Protein AF-A0A8T0VUV1-F1 (afdb_monomer_lite)

Organism: Panicum virgatum (NCBI:txid38727)

Foldseek 3Di:
DDPDPPPPQPKDKDKDQAADPDPVSVVVVVVVLVPDPQFPDWDQDNPRSIIITIGGDPPPPPPPPPPDDDDDD

Structure (mmCIF, N/CA/C/O backbone):
data_AF-A0A8T0VUV1-F1
#
_entry.id   AF-A0A8T0VUV1-F1
#
loop_
_atom_site.group_PDB
_atom_site.id
_atom_site.type_symbol
_atom_site.label_atom_id
_atom_site.label_alt_id
_atom_site.label_comp_id
_atom_site.label_asym_id
_atom_site.label_entity_id
_atom_site.label_seq_id
_atom_site.pdbx_PDB_ins_code
_atom_site.Cartn_x
_atom_site.Cartn_y
_atom_site.Cartn_z
_atom_site.occupancy
_atom_site.B_iso_or_equiv
_atom_site.auth_seq_id
_atom_site.auth_comp_id
_atom_site.auth_asym_id
_atom_site.auth_atom_id
_atom_site.pdbx_PDB_model_num
ATOM 1 N N . MET A 1 1 ? 4.510 5.370 35.934 1.00 40.31 1 MET A N 1
ATOM 2 C CA . MET A 1 1 ? 4.269 6.034 34.635 1.00 40.31 1 MET A CA 1
ATOM 3 C C . MET A 1 1 ? 3.242 5.220 33.871 1.00 40.31 1 MET A C 1
ATOM 5 O O . MET A 1 1 ? 3.379 4.006 33.811 1.00 40.31 1 MET A O 1
ATOM 9 N N . ALA A 1 2 ? 2.171 5.858 33.405 1.00 46.53 2 ALA A N 1
ATOM 10 C CA . ALA A 1 2 ? 1.068 5.192 32.728 1.00 46.53 2 ALA A CA 1
ATOM 11 C C . ALA A 1 2 ? 1.478 4.798 31.303 1.00 46.53 2 ALA A C 1
ATOM 13 O O . ALA A 1 2 ? 1.599 5.661 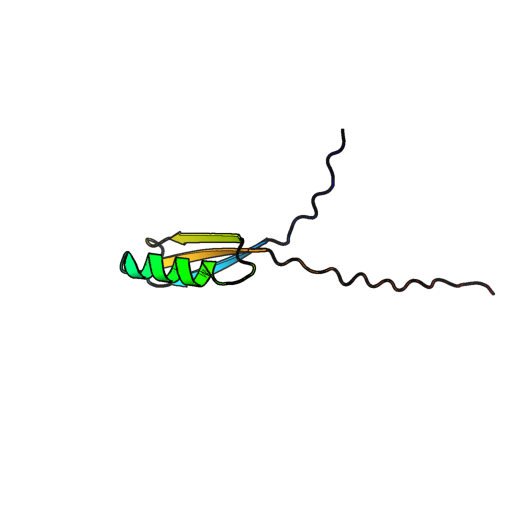30.439 1.00 46.53 2 ALA A O 1
ATOM 14 N N . THR A 1 3 ? 1.658 3.506 31.043 1.00 48.59 3 THR A N 1
ATOM 15 C CA . THR A 1 3 ? 1.687 2.985 29.671 1.00 48.59 3 THR A CA 1
ATOM 16 C C . THR A 1 3 ? 0.380 2.239 29.467 1.00 48.59 3 THR A C 1
ATOM 18 O O . THR A 1 3 ? 0.228 1.074 29.828 1.00 48.59 3 THR A O 1
ATOM 21 N N . GLY A 1 4 ? -0.622 2.988 29.002 1.00 44.56 4 GLY A N 1
ATOM 22 C CA . GLY A 1 4 ? -1.951 2.476 28.714 1.00 44.56 4 GLY A CA 1
ATOM 23 C C . GLY A 1 4 ? -1.878 1.310 27.735 1.00 44.56 4 GLY A C 1
ATOM 24 O O . GLY A 1 4 ? -1.156 1.358 26.741 1.00 44.56 4 GLY A O 1
ATOM 25 N N . ALA A 1 5 ? -2.646 0.265 28.031 1.00 47.22 5 ALA A N 1
ATOM 26 C CA . ALA A 1 5 ? -2.902 -0.836 27.124 1.00 47.22 5 ALA A CA 1
ATOM 27 C C . ALA A 1 5 ? -3.562 -0.290 25.849 1.00 47.22 5 ALA A C 1
ATOM 29 O O . ALA A 1 5 ? -4.783 -0.138 25.771 1.00 47.22 5 ALA A O 1
ATOM 30 N N . ALA A 1 6 ? -2.743 0.032 24.8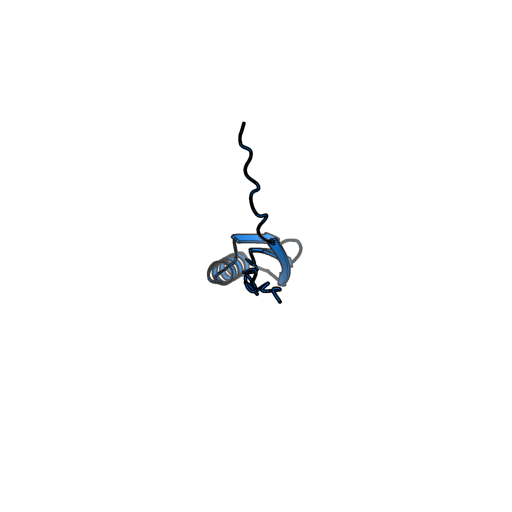50 1.00 44.41 6 ALA A N 1
ATOM 31 C CA . ALA A 1 6 ? -3.198 0.249 23.495 1.00 44.41 6 ALA A CA 1
ATOM 32 C C . ALA A 1 6 ? -3.785 -1.081 23.020 1.00 44.41 6 ALA A C 1
ATOM 34 O O . ALA A 1 6 ? -3.065 -2.055 22.796 1.00 44.41 6 ALA A O 1
ATOM 35 N N . ALA A 1 7 ? -5.114 -1.138 22.935 1.00 50.94 7 ALA A N 1
ATOM 36 C CA . ALA A 1 7 ? -5.821 -2.205 22.257 1.00 50.94 7 ALA A CA 1
ATOM 37 C C . ALA A 1 7 ? -5.195 -2.354 20.867 1.00 50.94 7 ALA A C 1
ATOM 39 O O . ALA A 1 7 ? -5.401 -1.496 20.013 1.00 50.94 7 ALA A O 1
ATOM 40 N N . SER A 1 8 ? -4.376 -3.393 20.672 1.00 53.72 8 SER A N 1
ATOM 41 C CA . SER A 1 8 ? -3.731 -3.642 19.387 1.00 53.72 8 SER A CA 1
ATOM 42 C C . SER A 1 8 ? -4.839 -3.806 18.353 1.00 53.72 8 SER A C 1
ATOM 44 O O . SER A 1 8 ? -5.631 -4.751 18.469 1.00 53.72 8 SER A O 1
ATOM 46 N N . PRO A 1 9 ? -4.974 -2.883 17.384 1.00 64.12 9 PRO A N 1
ATOM 47 C CA . PRO A 1 9 ? -5.913 -3.092 16.302 1.00 64.12 9 PRO A CA 1
ATOM 48 C C . PRO A 1 9 ? -5.501 -4.393 15.619 1.00 64.12 9 PRO A C 1
ATOM 50 O O . PRO A 1 9 ? -4.317 -4.622 15.382 1.00 64.12 9 PRO A O 1
ATOM 53 N N . VAL A 1 10 ? -6.456 -5.284 15.354 1.00 69.94 10 VAL A N 1
ATOM 54 C CA . VAL A 1 10 ? -6.166 -6.514 14.614 1.00 69.94 10 VAL A CA 1
ATOM 55 C C . VAL A 1 10 ? -5.824 -6.093 13.189 1.00 69.94 10 VAL A C 1
ATOM 57 O O . VAL A 1 10 ? -6.706 -5.813 12.373 1.00 69.94 10 VAL A O 1
ATOM 60 N N . VAL A 1 11 ? -4.526 -5.965 12.932 1.00 75.25 11 VAL A N 1
ATOM 61 C CA . VAL A 1 11 ? -3.979 -5.598 11.636 1.00 75.25 11 VAL A CA 1
ATOM 62 C C . VAL A 1 11 ? -3.989 -6.846 10.762 1.00 75.25 11 VAL A C 1
ATOM 64 O O . VAL A 1 11 ? -3.334 -7.838 11.072 1.00 75.25 11 VAL A O 1
ATOM 67 N N . GLN A 1 12 ? -4.763 -6.813 9.683 1.00 80.00 12 GLN A N 1
ATOM 68 C CA . GLN A 1 12 ? -4.789 -7.863 8.675 1.00 80.00 12 GLN A CA 1
ATOM 69 C C . GLN A 1 12 ? -3.936 -7.425 7.492 1.00 80.00 12 GLN A C 1
ATOM 71 O O . GLN A 1 12 ? -4.185 -6.381 6.888 1.00 80.00 12 GLN A O 1
ATOM 76 N N . THR A 1 13 ? -2.936 -8.234 7.161 1.00 81.94 13 THR A N 1
ATOM 77 C CA . THR A 1 13 ? -2.105 -8.029 5.976 1.00 81.94 13 THR A CA 1
ATOM 78 C C . THR A 1 13 ? -2.578 -8.981 4.887 1.00 81.94 13 THR A C 1
ATOM 80 O O . THR A 1 13 ? -2.454 -10.195 5.020 1.00 81.94 13 THR A O 1
ATOM 83 N N . VAL A 1 14 ? -3.133 -8.433 3.811 1.00 83.12 14 VAL A N 1
ATOM 84 C CA . VAL A 1 14 ? -3.614 -9.181 2.646 1.00 83.12 14 VAL A CA 1
ATOM 85 C C . VAL A 1 14 ? -2.650 -8.944 1.494 1.00 83.12 14 VAL A C 1
ATOM 87 O O . VAL A 1 14 ? -2.383 -7.802 1.134 1.00 83.12 14 VAL A O 1
ATOM 90 N N . VAL A 1 15 ? -2.121 -10.011 0.899 1.00 83.50 15 VAL A N 1
ATOM 91 C CA . VAL A 1 15 ? -1.234 -9.908 -0.268 1.00 83.50 15 VAL A CA 1
ATOM 92 C C . VAL A 1 15 ? -2.040 -10.183 -1.528 1.00 83.50 15 VAL A C 1
ATOM 94 O O . VAL A 1 15 ? -2.462 -11.314 -1.760 1.00 83.50 15 VAL A O 1
ATOM 97 N N . LEU A 1 16 ? -2.225 -9.162 -2.364 1.00 83.81 16 LEU A N 1
ATOM 98 C CA . LEU A 1 16 ? -2.817 -9.327 -3.689 1.00 83.81 16 LEU A CA 1
ATOM 99 C C . LEU A 1 16 ? -1.720 -9.557 -4.728 1.00 83.81 16 LEU A C 1
ATOM 101 O O . LEU A 1 16 ? -0.734 -8.824 -4.769 1.00 83.81 16 LEU A O 1
ATOM 105 N N . ARG A 1 17 ? -1.888 -10.564 -5.588 1.00 82.69 17 ARG A N 1
ATOM 106 C CA . ARG A 1 17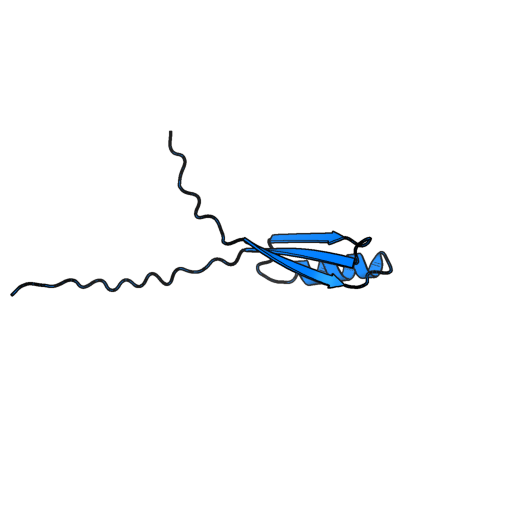 ? -1.011 -10.780 -6.746 1.00 82.69 17 ARG A CA 1
ATOM 107 C C . ARG A 1 17 ? -1.592 -10.031 -7.942 1.00 82.69 17 ARG A C 1
ATOM 109 O O . ARG A 1 17 ? -2.711 -10.325 -8.350 1.00 82.69 17 ARG A O 1
ATOM 116 N N . VAL A 1 18 ? -0.860 -9.050 -8.467 1.00 80.50 18 VAL A N 1
ATOM 117 C CA . VAL A 1 18 ? -1.298 -8.225 -9.603 1.00 80.50 18 VAL A CA 1
ATOM 118 C C . VAL A 1 18 ? -0.124 -7.991 -10.543 1.00 80.50 18 VAL A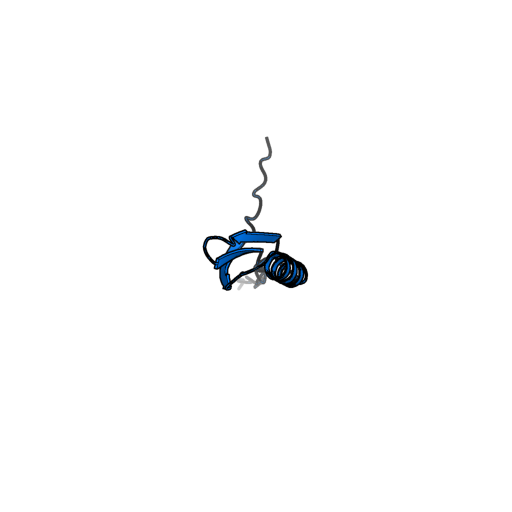 C 1
ATOM 120 O O . VAL A 1 18 ? 0.904 -7.445 -10.137 1.00 80.50 18 VAL A O 1
ATOM 123 N N . SER A 1 19 ? -0.302 -8.348 -11.812 1.00 79.75 19 SER A N 1
ATOM 124 C CA . SER A 1 19 ? 0.678 -8.106 -12.868 1.00 79.75 19 SER A CA 1
ATOM 125 C C . SER A 1 19 ? 0.696 -6.616 -13.228 1.00 79.75 19 SER A C 1
ATOM 127 O O . SER A 1 19 ? -0.252 -6.066 -13.788 1.00 79.75 19 SER A O 1
ATOM 129 N N . ILE A 1 20 ? 1.766 -5.926 -12.839 1.00 81.38 20 ILE A N 1
ATOM 130 C CA . ILE A 1 20 ? 1.965 -4.491 -13.066 1.00 81.38 20 ILE A CA 1
ATOM 131 C C . ILE A 1 20 ? 3.080 -4.346 -14.093 1.00 81.38 20 ILE A C 1
ATOM 133 O O . ILE A 1 20 ? 4.240 -4.569 -13.773 1.00 81.38 20 ILE A O 1
ATOM 137 N N . HIS A 1 21 ? 2.720 -3.941 -15.309 1.00 79.81 21 HIS A N 1
ATOM 138 C CA . HIS A 1 21 ? 3.664 -3.811 -16.428 1.00 79.81 21 HIS A CA 1
ATOM 139 C C . HIS A 1 21 ? 4.041 -2.359 -16.746 1.00 79.81 21 HIS A C 1
ATOM 141 O O . HIS A 1 21 ? 4.885 -2.1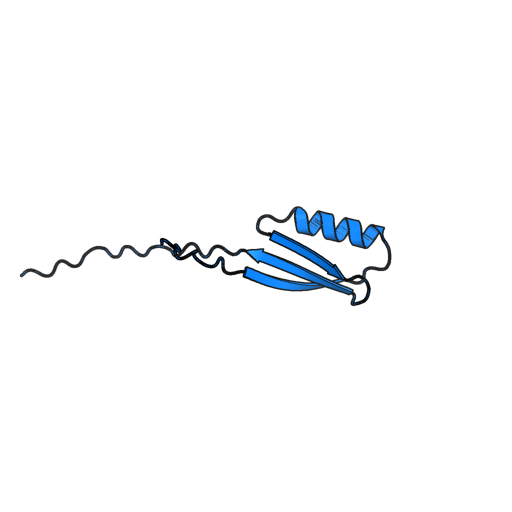07 -17.596 1.00 79.81 21 HIS A O 1
ATOM 147 N N . CYS A 1 22 ? 3.421 -1.379 -16.081 1.00 83.06 22 CYS A N 1
ATOM 148 C CA . CYS A 1 22 ? 3.707 0.032 -16.317 1.00 83.06 22 CYS A CA 1
ATOM 149 C C . CYS A 1 22 ? 3.450 0.901 -15.079 1.00 83.06 22 CYS A C 1
ATOM 151 O O . CYS A 1 22 ? 2.732 0.528 -14.141 1.00 83.06 22 CYS A O 1
ATOM 153 N N . HIS A 1 23 ? 3.987 2.123 -15.107 1.00 81.62 23 HIS A N 1
ATOM 154 C CA . HIS A 1 23 ? 3.749 3.127 -14.067 1.00 81.62 23 HIS A CA 1
ATOM 155 C C . HIS A 1 23 ? 2.260 3.492 -13.916 1.00 81.62 23 HIS A C 1
ATOM 157 O O . HIS A 1 23 ? 1.815 3.817 -12.809 1.00 81.62 23 HIS A O 1
ATOM 163 N N . GLY A 1 24 ? 1.479 3.400 -15.000 1.00 86.38 24 GLY A N 1
ATOM 164 C CA . GLY A 1 24 ? 0.032 3.630 -15.001 1.00 86.38 24 GLY A CA 1
ATOM 165 C C . GLY A 1 24 ? -0.727 2.603 -14.158 1.00 86.38 24 GLY A C 1
ATOM 166 O O . GLY A 1 24 ? -1.520 2.984 -13.294 1.00 86.38 24 GLY A O 1
ATOM 167 N N . CYS A 1 25 ? -0.415 1.313 -14.318 1.00 84.75 25 CYS A N 1
ATOM 168 C CA . CYS A 1 25 ? -1.007 0.233 -13.526 1.00 84.75 25 CYS A CA 1
ATOM 169 C C . CYS A 1 25 ? -0.697 0.399 -12.032 1.00 84.75 25 CYS A C 1
ATOM 171 O O . CYS A 1 25 ? -1.605 0.324 -11.204 1.00 84.75 25 CYS A O 1
ATOM 173 N N . LYS A 1 26 ? 0.550 0.750 -11.680 1.00 83.38 26 LYS A N 1
ATOM 174 C CA . LYS A 1 26 ? 0.947 1.029 -10.287 1.00 83.38 26 LYS A CA 1
ATOM 175 C C . LYS A 1 26 ? 0.122 2.163 -9.669 1.00 83.38 26 LYS A C 1
ATOM 177 O O . LYS A 1 26 ? -0.344 2.041 -8.534 1.00 83.38 26 LYS A O 1
ATOM 182 N N . LYS A 1 27 ? -0.078 3.263 -10.406 1.00 86.44 27 LYS A N 1
ATOM 183 C CA . LYS A 1 27 ? -0.896 4.403 -9.951 1.00 86.44 27 LYS A CA 1
ATOM 184 C C . LYS A 1 27 ? -2.373 4.023 -9.804 1.00 86.44 27 LYS A C 1
ATOM 186 O O . LYS A 1 27 ? -2.986 4.405 -8.809 1.00 86.44 27 LYS A O 1
ATOM 191 N N . LYS A 1 28 ? -2.927 3.252 -10.746 1.00 87.31 28 LYS A N 1
ATOM 192 C CA . LYS A 1 28 ? -4.333 2.814 -10.723 1.00 87.31 28 LYS A CA 1
ATOM 193 C C . LYS A 1 28 ? -4.619 1.915 -9.521 1.00 87.31 28 LYS A C 1
ATOM 195 O O . LYS A 1 28 ? -5.535 2.205 -8.760 1.00 87.31 28 LYS A O 1
ATOM 200 N N . VAL A 1 29 ? -3.775 0.909 -9.285 1.00 85.94 29 VAL A N 1
ATOM 201 C CA . VAL A 1 29 ? -3.896 -0.004 -8.136 1.00 85.94 29 VAL A CA 1
ATOM 202 C C . VAL A 1 29 ? -3.799 0.756 -6.812 1.00 85.94 29 VAL A C 1
ATOM 204 O O . VAL A 1 29 ? -4.644 0.578 -5.939 1.00 85.94 29 VAL A O 1
ATOM 207 N N . ARG A 1 30 ? -2.833 1.677 -6.678 1.00 85.50 30 ARG A N 1
ATOM 208 C CA . ARG A 1 30 ? -2.732 2.532 -5.482 1.00 85.50 30 ARG A CA 1
ATOM 209 C C . ARG A 1 30 ? -3.989 3.364 -5.243 1.00 85.50 30 ARG A C 1
ATOM 211 O O . ARG A 1 30 ? -4.385 3.511 -4.094 1.00 85.50 30 ARG A O 1
ATOM 218 N N . ARG A 1 31 ? -4.590 3.926 -6.297 1.00 87.94 31 ARG A N 1
ATOM 219 C CA . ARG A 1 31 ? -5.806 4.742 -6.179 1.00 87.94 31 ARG A CA 1
ATOM 220 C C . ARG A 1 31 ? -6.987 3.901 -5.696 1.00 87.94 31 ARG A C 1
ATOM 222 O O . ARG A 1 31 ? -7.628 4.296 -4.733 1.00 87.94 31 ARG A O 1
ATOM 229 N N . VAL A 1 32 ? -7.209 2.739 -6.313 1.00 87.25 32 VAL A N 1
ATOM 230 C CA . VAL A 1 32 ? -8.305 1.823 -5.954 1.00 87.25 32 VAL A CA 1
ATOM 231 C C . VAL A 1 32 ? -8.163 1.324 -4.516 1.00 87.25 32 VAL A C 1
ATOM 233 O O .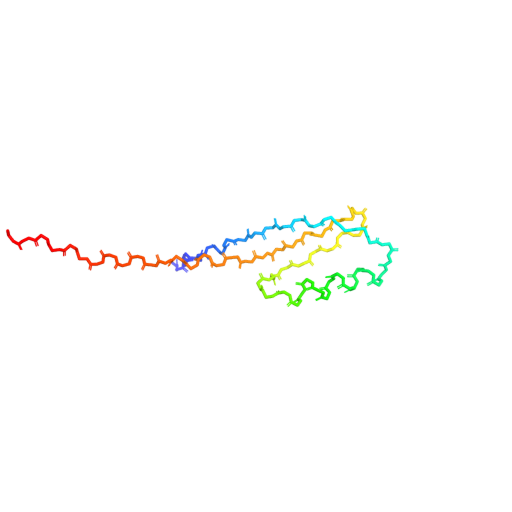 VAL A 1 32 ? -9.122 1.352 -3.757 1.00 87.25 32 VAL A O 1
ATOM 236 N N . LEU A 1 33 ? -6.961 0.921 -4.099 1.00 85.19 33 LEU A N 1
ATOM 237 C CA . LEU A 1 33 ? -6.750 0.415 -2.739 1.00 85.19 33 LEU A CA 1
ATOM 238 C C . LEU A 1 33 ? -6.876 1.506 -1.671 1.00 85.19 33 LEU A C 1
ATOM 240 O O . LEU A 1 33 ? -7.328 1.223 -0.570 1.00 85.19 33 LEU A O 1
ATOM 244 N N . LYS A 1 34 ? -6.517 2.754 -1.996 1.00 84.12 34 LYS A N 1
ATOM 245 C CA . LYS A 1 34 ? -6.730 3.901 -1.102 1.00 84.12 34 LYS A CA 1
ATOM 246 C C . LYS A 1 34 ? -8.193 4.328 -0.997 1.00 84.12 34 LYS A C 1
ATOM 248 O O . LYS A 1 34 ? -8.552 4.919 0.011 1.00 84.12 34 LYS A O 1
ATOM 253 N N . SER A 1 35 ? -9.017 4.068 -2.014 1.00 86.38 35 SER A N 1
ATOM 254 C CA . SER A 1 35 ? -10.455 4.365 -1.954 1.00 86.38 35 SER A CA 1
ATOM 255 C C . SER A 1 35 ? -11.258 3.360 -1.123 1.00 86.38 35 SER A C 1
ATOM 257 O O . SER A 1 35 ? -12.443 3.578 -0.910 1.00 86.38 35 SER A O 1
ATOM 259 N N . ILE A 1 36 ? -10.647 2.262 -0.666 1.00 84.06 36 ILE A N 1
ATOM 260 C CA . ILE A 1 36 ? -11.319 1.270 0.176 1.00 84.06 36 ILE A CA 1
ATOM 261 C C . ILE A 1 36 ? -11.243 1.724 1.636 1.00 84.06 36 ILE A C 1
ATOM 263 O O . ILE A 1 36 ? -10.157 1.862 2.204 1.00 84.06 36 ILE A O 1
ATOM 267 N N . GLU A 1 37 ? -12.403 1.912 2.260 1.00 76.94 37 GLU A N 1
ATOM 268 C CA . GLU A 1 37 ? -12.500 2.219 3.685 1.00 76.94 37 GLU A CA 1
ATOM 269 C C . GLU A 1 37 ? -11.929 1.069 4.535 1.00 76.94 37 GLU A C 1
ATOM 271 O O . GLU A 1 37 ? -12.283 -0.098 4.366 1.00 76.94 37 GLU A O 1
ATOM 276 N N . GLY A 1 38 ? -11.013 1.398 5.452 1.00 77.88 38 GLY A N 1
ATOM 277 C CA . GLY A 1 38 ? -10.359 0.433 6.349 1.00 77.88 38 GLY A CA 1
ATOM 278 C C . GLY A 1 38 ? -8.939 0.017 5.946 1.00 77.88 38 GLY A C 1
ATOM 279 O O . GLY A 1 38 ? -8.255 -0.650 6.730 1.00 77.88 38 GLY A O 1
ATOM 280 N N . VAL A 1 39 ? -8.455 0.442 4.775 1.00 83.12 39 VAL A N 1
ATOM 281 C CA . VAL A 1 39 ? -7.053 0.267 4.373 1.00 83.12 39 VAL A CA 1
ATOM 282 C C . VAL A 1 39 ? -6.183 1.324 5.057 1.00 83.12 39 VAL A C 1
ATOM 284 O O . VAL A 1 39 ? -6.325 2.516 4.804 1.00 83.12 39 VAL A O 1
ATOM 287 N N . GLN A 1 40 ? -5.260 0.890 5.919 1.00 81.25 40 GLN A N 1
ATOM 288 C CA . GLN A 1 40 ? -4.293 1.785 6.563 1.00 81.25 40 GLN A CA 1
ATOM 289 C C . GLN A 1 40 ? -3.051 2.007 5.703 1.00 81.25 40 GLN A C 1
ATOM 291 O O . GLN A 1 40 ? -2.570 3.130 5.590 1.00 81.25 40 GLN A O 1
ATOM 296 N N . ASN A 1 41 ? -2.509 0.940 5.113 1.00 81.81 41 ASN A N 1
ATOM 297 C CA . ASN A 1 41 ? -1.272 1.013 4.343 1.00 81.81 41 ASN A CA 1
ATOM 298 C C . ASN A 1 41 ? -1.334 0.149 3.085 1.00 81.81 41 ASN A C 1
ATOM 300 O O . ASN A 1 41 ? -1.882 -0.951 3.086 1.00 81.81 41 ASN A O 1
ATOM 304 N N . VAL A 1 42 ? -0.752 0.665 2.001 1.00 83.06 42 VAL A N 1
ATOM 305 C CA . VAL A 1 42 ? -0.673 -0.015 0.703 1.00 83.06 42 VAL A CA 1
ATOM 306 C C . VAL A 1 42 ? 0.754 0.067 0.191 1.00 83.06 42 VAL A C 1
ATOM 308 O O . VAL A 1 42 ? 1.216 1.130 -0.243 1.00 83.06 42 VAL A O 1
ATOM 311 N N . THR A 1 43 ? 1.424 -1.075 0.162 1.00 81.81 43 THR A N 1
ATOM 312 C CA . THR A 1 43 ? 2.759 -1.205 -0.414 1.00 81.81 43 THR A CA 1
ATOM 313 C C . THR A 1 43 ? 2.628 -1.949 -1.736 1.00 81.81 43 THR A C 1
ATOM 315 O O . THR A 1 43 ? 1.997 -2.994 -1.815 1.00 81.81 43 THR A O 1
ATOM 318 N N . VAL A 1 44 ? 3.160 -1.369 -2.814 1.00 80.94 44 VAL A N 1
ATOM 319 C CA . VAL A 1 44 ? 3.065 -1.949 -4.162 1.00 80.94 44 VAL A CA 1
ATOM 320 C C . VAL A 1 44 ? 4.457 -2.340 -4.614 1.00 80.94 44 VAL A C 1
ATOM 322 O O . VAL A 1 44 ? 5.259 -1.456 -4.938 1.00 80.94 44 VAL A O 1
ATOM 325 N N . ASP A 1 45 ? 4.707 -3.643 -4.662 1.00 81.25 45 ASP A N 1
ATOM 326 C CA . ASP A 1 45 ? 5.918 -4.228 -5.215 1.00 81.25 45 ASP A CA 1
ATOM 327 C C . ASP A 1 45 ? 5.664 -4.630 -6.674 1.00 81.25 45 ASP A C 1
ATOM 329 O O . ASP A 1 45 ? 4.976 -5.607 -6.984 1.00 81.25 45 ASP A O 1
ATOM 333 N N . ALA A 1 46 ? 6.191 -3.813 -7.587 1.00 72.81 46 ALA A N 1
ATOM 334 C CA . ALA A 1 46 ? 6.067 -4.053 -9.020 1.00 72.81 46 ALA A CA 1
ATOM 335 C C . ALA A 1 46 ? 7.032 -5.140 -9.519 1.00 72.81 46 ALA A C 1
ATOM 337 O O . ALA A 1 46 ? 6.731 -5.759 -10.533 1.00 72.81 46 ALA A O 1
ATOM 338 N N . ALA A 1 47 ? 8.142 -5.389 -8.812 1.00 77.25 47 ALA A N 1
ATOM 339 C CA . ALA A 1 47 ? 9.132 -6.394 -9.196 1.00 77.25 47 ALA A CA 1
ATOM 340 C C . ALA A 1 47 ? 8.623 -7.810 -8.905 1.00 77.25 47 ALA A C 1
ATOM 342 O O . ALA A 1 47 ? 8.836 -8.725 -9.692 1.00 77.25 47 ALA A O 1
ATOM 343 N N . GLN A 1 48 ? 7.900 -7.980 -7.795 1.00 77.06 48 GLN A N 1
ATOM 344 C CA . GLN A 1 48 ? 7.327 -9.272 -7.410 1.00 77.06 48 GLN A CA 1
ATOM 345 C C . GLN A 1 48 ? 5.870 -9.465 -7.847 1.00 77.06 48 GLN A C 1
ATOM 347 O O . GLN A 1 48 ? 5.292 -10.511 -7.550 1.00 77.06 48 GLN A O 1
ATOM 352 N N . HIS A 1 49 ? 5.255 -8.470 -8.499 1.00 78.81 49 HIS A N 1
ATOM 353 C CA . HIS A 1 49 ? 3.819 -8.461 -8.810 1.00 78.81 49 HIS A CA 1
ATOM 354 C C . HIS A 1 49 ? 2.941 -8.713 -7.569 1.00 78.81 49 HIS A C 1
ATOM 356 O O . HIS A 1 49 ? 1.911 -9.390 -7.627 1.00 78.81 49 HIS A O 1
ATOM 362 N N . LYS A 1 50 ? 3.366 -8.180 -6.418 1.00 80.88 50 LYS A N 1
ATOM 363 C CA . LYS A 1 50 ? 2.711 -8.364 -5.120 1.00 80.88 50 LYS A CA 1
ATOM 364 C C . LYS A 1 50 ? 2.344 -7.019 -4.521 1.00 80.88 50 LYS A C 1
ATOM 366 O O . LYS A 1 50 ? 3.132 -6.078 -4.483 1.00 80.88 50 LYS A O 1
ATOM 371 N N . VAL A 1 51 ? 1.129 -6.945 -4.007 1.00 82.69 51 VAL A N 1
ATOM 372 C CA . VAL A 1 51 ? 0.577 -5.757 -3.372 1.00 82.69 51 VAL A CA 1
ATOM 373 C C . VAL A 1 51 ? 0.122 -6.131 -1.967 1.00 82.69 51 VAL A C 1
ATOM 375 O O . VAL A 1 51 ? -1.022 -6.551 -1.786 1.00 82.69 51 VAL A O 1
ATOM 378 N N . PRO A 1 52 ? 1.022 -6.063 -0.972 1.00 81.44 52 PRO A N 1
ATOM 379 C CA . PRO A 1 52 ? 0.640 -6.151 0.429 1.00 81.44 52 PRO A CA 1
ATOM 380 C C . PRO A 1 52 ? -0.193 -4.932 0.852 1.00 81.44 52 PRO A C 1
ATOM 382 O O . PRO A 1 52 ? 0.226 -3.776 0.735 1.00 81.44 52 PRO A O 1
ATOM 385 N N . VAL A 1 53 ? -1.389 -5.217 1.357 1.00 85.88 53 VAL A N 1
ATOM 386 C CA . VAL A 1 53 ? -2.365 -4.260 1.873 1.00 85.88 53 VAL A CA 1
ATOM 387 C C . VAL A 1 53 ? -2.571 -4.531 3.351 1.00 85.88 53 VAL A C 1
ATOM 389 O O . VAL A 1 53 ? -2.895 -5.645 3.751 1.00 85.88 53 VAL A O 1
ATOM 392 N N . THR A 1 54 ? -2.398 -3.501 4.159 1.00 83.88 54 THR A N 1
ATOM 393 C CA . THR A 1 54 ? -2.583 -3.541 5.603 1.00 83.88 54 THR A CA 1
ATOM 394 C C . THR A 1 54 ? -3.914 -2.877 5.932 1.00 83.88 54 THR A C 1
ATOM 396 O O . THR A 1 54 ? -4.062 -1.664 5.763 1.00 83.88 54 THR A O 1
ATOM 399 N N . ALA A 1 55 ? -4.886 -3.657 6.398 1.00 79.00 55 ALA A N 1
ATOM 400 C CA . ALA A 1 55 ? -6.199 -3.178 6.816 1.00 79.00 55 ALA A CA 1
ATOM 401 C C . ALA A 1 55 ? -6.397 -3.414 8.316 1.00 79.00 55 ALA A C 1
ATOM 403 O O . ALA A 1 55 ? -6.068 -4.477 8.842 1.00 79.00 55 ALA A O 1
ATOM 404 N N . ALA A 1 56 ? -6.935 -2.424 9.024 1.00 72.81 56 ALA A N 1
ATOM 405 C CA . ALA A 1 56 ? -7.229 -2.567 10.445 1.00 72.81 56 ALA A CA 1
ATOM 406 C C . ALA A 1 56 ? -8.686 -2.983 10.614 1.00 72.81 56 ALA A C 1
ATOM 408 O O . ALA A 1 56 ? -9.598 -2.171 10.456 1.00 72.81 56 ALA A O 1
ATOM 409 N N . ARG A 1 57 ? -8.918 -4.251 10.966 1.00 65.50 57 ARG A N 1
ATOM 410 C CA . ARG A 1 57 ? -10.264 -4.706 11.307 1.00 65.50 57 ARG A CA 1
ATOM 411 C C . ARG A 1 57 ? -10.463 -4.502 12.796 1.00 65.50 57 ARG A C 1
ATOM 413 O O . ARG A 1 57 ? -10.078 -5.341 13.611 1.00 65.50 57 ARG A O 1
ATOM 420 N N . MET A 1 58 ? -11.089 -3.388 13.160 1.00 52.53 58 MET A N 1
ATOM 421 C CA . MET A 1 58 ? -11.614 -3.233 14.509 1.00 52.53 58 MET A CA 1
ATOM 422 C C . MET A 1 58 ? -12.721 -4.270 14.694 1.00 52.53 58 MET A C 1
ATOM 424 O O . MET A 1 58 ? -13.858 -4.088 14.267 1.00 52.53 58 MET A O 1
ATOM 428 N N . MET A 1 59 ? -12.375 -5.405 15.303 1.00 50.41 59 MET A N 1
ATOM 429 C CA . MET A 1 59 ? -13.362 -6.278 15.916 1.00 50.41 59 MET A CA 1
ATOM 430 C C . MET A 1 59 ? -14.052 -5.420 16.977 1.00 50.41 59 MET A C 1
ATOM 432 O O . MET A 1 59 ? -13.530 -5.257 18.081 1.00 50.41 59 MET A O 1
ATOM 436 N N . LEU A 1 60 ? -15.210 -4.843 16.642 1.00 50.41 60 LEU A N 1
ATOM 437 C CA . LEU A 1 60 ? -16.159 -4.383 17.639 1.00 50.41 60 LEU A CA 1
ATOM 438 C C . LEU A 1 60 ? -16.470 -5.628 18.465 1.00 50.41 60 LEU A C 1
ATOM 440 O O . LEU A 1 60 ? -17.292 -6.457 18.070 1.00 50.41 60 LEU A O 1
ATOM 444 N N . ARG A 1 61 ? -15.745 -5.817 19.577 1.00 51.34 61 ARG A N 1
ATOM 445 C CA . ARG A 1 61 ? -16.114 -6.770 20.617 1.00 51.34 61 ARG A CA 1
ATOM 446 C C . ARG A 1 61 ? -17.533 -6.360 20.959 1.00 51.34 61 ARG A C 1
ATOM 448 O O . ARG A 1 61 ? -17.719 -5.371 21.666 1.00 51.34 61 ARG A O 1
ATOM 455 N N . LYS A 1 62 ? -18.532 -7.059 20.404 1.00 41.16 62 LYS A N 1
ATOM 456 C CA . LYS A 1 62 ? -19.911 -6.970 20.866 1.00 41.16 62 LYS A CA 1
ATOM 457 C C . LYS A 1 62 ? -19.795 -7.270 22.343 1.00 41.16 62 LYS A C 1
ATOM 459 O O . LYS A 1 62 ? -19.554 -8.406 22.749 1.00 41.16 62 LYS A O 1
ATOM 464 N N . ARG A 1 63 ? -19.820 -6.203 23.132 1.00 46.16 63 ARG A N 1
ATOM 465 C CA . ARG A 1 63 ? -19.746 -6.242 24.574 1.00 46.16 63 ARG A CA 1
ATOM 466 C C . ARG A 1 63 ? -21.047 -6.913 24.958 1.00 46.16 63 ARG A C 1
ATOM 468 O O . ARG A 1 63 ? -22.092 -6.277 25.018 1.00 46.16 63 ARG A O 1
ATOM 475 N N . ARG A 1 64 ? -21.006 -8.238 25.077 1.00 49.06 64 ARG A N 1
ATOM 476 C CA . ARG A 1 64 ? -22.125 -9.044 25.533 1.00 49.06 64 ARG A CA 1
ATOM 477 C C . ARG A 1 64 ? -22.234 -8.744 27.021 1.00 49.06 64 ARG A C 1
ATOM 479 O O . ARG A 1 64 ? -21.754 -9.499 27.857 1.00 49.06 64 ARG A O 1
ATOM 486 N N . THR A 1 65 ? -22.803 -7.587 27.351 1.00 50.66 65 THR A N 1
ATOM 487 C CA . THR A 1 65 ? -23.283 -7.276 28.691 1.00 50.66 65 THR A CA 1
ATOM 488 C C . THR A 1 65 ? -24.463 -8.199 28.941 1.00 50.66 65 THR A C 1
ATOM 490 O O . THR A 1 65 ? -25.620 -7.804 28.864 1.00 50.66 65 THR A O 1
ATOM 493 N N . ARG A 1 66 ? -24.176 -9.467 29.245 1.00 43.75 66 ARG A N 1
ATOM 494 C CA . ARG A 1 66 ? -25.113 -10.314 29.978 1.00 43.75 66 ARG A CA 1
ATOM 495 C C . ARG A 1 66 ? -24.974 -9.938 31.452 1.00 43.75 66 ARG A C 1
ATOM 497 O O . ARG A 1 66 ? -24.566 -10.732 32.292 1.00 43.75 66 ARG A O 1
ATOM 504 N N . SER A 1 67 ? -25.251 -8.671 31.752 1.00 52.00 67 SER A N 1
ATOM 505 C CA . SER A 1 67 ? -25.490 -8.217 33.109 1.00 52.00 67 SER A CA 1
ATOM 506 C C . SER A 1 67 ? -26.851 -8.757 33.524 1.00 52.00 67 SER A C 1
ATOM 508 O O . SER A 1 67 ? -27.883 -8.176 33.200 1.00 52.00 67 SER A O 1
ATOM 510 N N . ARG A 1 68 ? -26.837 -9.900 34.205 1.00 51.75 68 ARG A N 1
ATOM 511 C CA . ARG A 1 68 ? -27.648 -10.159 35.399 1.00 51.75 68 ARG A CA 1
ATOM 512 C C . ARG A 1 68 ? -27.225 -11.510 35.962 1.00 51.75 68 ARG A C 1
ATOM 514 O O . ARG A 1 68 ? -27.814 -12.547 35.690 1.00 51.75 68 ARG A O 1
ATOM 521 N N . ARG A 1 69 ? -26.194 -11.469 36.807 1.00 55.03 69 ARG A N 1
ATOM 522 C CA . ARG A 1 69 ? -26.299 -12.207 38.062 1.00 55.03 69 ARG A CA 1
ATOM 523 C C . ARG A 1 69 ? -27.399 -11.510 38.860 1.00 55.03 69 ARG A C 1
ATOM 525 O O . ARG A 1 69 ? -27.229 -10.354 39.229 1.00 55.03 69 ARG A O 1
ATOM 532 N N . ARG A 1 70 ? -28.499 -12.208 39.102 1.00 47.81 70 ARG A N 1
ATOM 533 C CA . ARG A 1 70 ? -29.185 -12.176 40.394 1.00 47.81 70 ARG A CA 1
ATOM 534 C C . ARG A 1 70 ? -29.446 -13.633 40.759 1.00 47.81 70 ARG A C 1
ATOM 536 O O . ARG A 1 70 ? -30.359 -14.259 40.243 1.00 47.81 70 ARG A O 1
ATOM 543 N N . ARG A 1 71 ? -28.507 -14.172 41.540 1.00 60.50 71 ARG A N 1
ATOM 544 C CA . ARG A 1 71 ? -28.828 -15.081 42.646 1.00 60.50 71 ARG A CA 1
ATOM 545 C C . ARG A 1 71 ? -29.550 -14.252 43.719 1.00 60.50 71 ARG A C 1
ATOM 547 O O . ARG A 1 71 ? -29.395 -13.034 43.669 1.00 60.50 71 ARG A O 1
ATOM 554 N N . THR A 1 72 ? -30.191 -14.943 44.666 1.00 51.94 72 THR A N 1
ATOM 555 C CA . THR A 1 72 ? -30.985 -14.499 45.840 1.00 51.94 72 THR A CA 1
ATOM 556 C C . THR A 1 72 ? -32.492 -14.584 45.554 1.00 51.94 72 THR A C 1
ATOM 558 O O . THR A 1 72 ? -32.978 -13.750 44.796 1.00 51.94 72 THR A O 1
ATOM 561 N N . TRP A 1 73 ? -33.282 -15.533 46.063 1.00 43.78 73 TRP A N 1
ATOM 562 C CA . TRP A 1 73 ? -33.113 -16.631 47.030 1.00 43.78 73 TRP A CA 1
ATOM 563 C C . TRP A 1 73 ? -33.767 -17.897 46.468 1.00 43.78 73 TRP A C 1
ATOM 565 O O . TRP A 1 73 ? -34.733 -17.736 45.689 1.00 43.78 73 TRP A O 1
#

Radius of gyration: 20.57 Å; chains: 1; bounding box: 42×23×64 Å

Secondary structure (DSSP, 8-state):
---------EEEEEEEE----SHHHHHHHHHHHHTSTTEEEE--BTTTTEEEEEEEE----------------

pLDDT: mean 70.49, std 15.86, range [40.31, 87.94]

InterPro domains:
  IPR006121 Heavy metal-associated domain, HMA [PF00403] (16-55)
  IPR006121 Heavy metal-associated domain, HMA [PS50846] (11-73)
  IPR006121 Heavy metal-associated domain, HMA [cd00371] (20-54)
  IPR036163 Heavy metal-associated domain superfamily [SSF55008] (10-55)

Sequence (73 aa):
MATGAAASPVVQTVVLRVSIHCHGCKKKVRRVLKSIEGVQNVTVDAAQHKVPVTAARMMLRKRRTRSRRRRTW